Protein AF-A0A0K8JCD9-F1 (afdb_monomer)

Solvent-accessible surface area (backbone atoms only — not comparable to full-atom values): 10391 Å² total; per-residue (Å²): 133,80,89,86,89,90,84,87,83,82,80,75,80,80,68,79,80,78,75,71,79,75,74,82,54,60,60,47,80,26,61,55,100,89,42,72,57,27,34,33,37,64,82,58,48,39,57,41,68,43,92,90,59,89,53,68,29,42,35,35,44,36,36,46,47,57,41,93,87,70,35,30,32,36,43,32,33,34,40,35,36,78,89,79,48,31,39,26,74,42,32,40,37,34,27,39,59,85,68,48,75,74,49,76,48,76,54,77,94,53,90,87,59,58,41,72,57,49,84,99,35,74,63,31,42,51,51,50,48,51,50,52,51,47,64,76,40,39,73,61,40,52,50,50,44,62,66,70,49,75,83,86,67,97,72,92,78,90,85,75,85,70,81,72,75,78,84,119

Mean predicted aligned error: 12.03 Å

Sequence (168 aa):
MSQVGLLAFAFLLCLPFFTAAQTTGRFEDIQSDGATIAQFDTETISYEKDPYSREVWISVWIKTSPDDYDQSYSLNHYLLRKDKREILVLDRIGYTGSGRILYQTANVYEPSLWDPVIPETTNEYYYTAVLRYAKANDKKLLQAYNKDKPQNKLITTARTIGDFLRVY

Foldseek 3Di:
DDDDDDDDDPPPPPDPPPPPPPPPDQWDFQDDPRDGFKIWGPVQWAWDADPVDRFIWTWTWIKGQADPPFRKIKIWIKTAGPVQQWIATQKIWIATNVRDTPDIDGHDDDPVRIDHDDPPDPSCSVRVVSVVVCVVCVVVRVVVVVVPPPPPDDDDDDDDPPPPPPPD

pLDDT: mean 81.24, std 21.76, range [35.25, 98.19]

Secondary structure (DSSP, 8-state):
-------------------------SEEEEEETTEEEEEEETTT-EEEE-SSSS-EEEEEEEEEPPPTTT--EEEEEEEEETTTTEEEEEEEEEE-TTS-EEEEEEPPP-GGG-EEPPTTSHHHHHHHHHHHHHHHHHHHHHHHHHHHS--S--------GGGSTT--

Structure (mmCIF, N/CA/C/O backbone):
data_AF-A0A0K8JCD9-F1
#
_entry.id   AF-A0A0K8JCD9-F1
#
loop_
_atom_site.group_PDB
_atom_site.id
_atom_site.type_symbol
_atom_site.label_atom_id
_atom_site.label_alt_id
_atom_site.label_comp_id
_atom_site.label_asym_id
_atom_site.label_entity_id
_atom_site.label_seq_id
_atom_site.pdbx_PDB_ins_code
_atom_site.Cartn_x
_atom_site.Cartn_y
_atom_site.Cartn_z
_atom_site.occupancy
_atom_site.B_iso_or_equiv
_atom_site.auth_seq_id
_atom_site.auth_comp_id
_atom_site.auth_asym_id
_atom_site.auth_atom_id
_atom_site.pdbx_PDB_model_num
ATOM 1 N N . MET A 1 1 ? 47.155 48.188 37.094 1.00 40.25 1 MET A N 1
ATOM 2 C CA . MET A 1 1 ? 46.118 49.087 36.535 1.00 40.25 1 MET A CA 1
ATOM 3 C C . MET A 1 1 ? 45.370 48.309 35.458 1.00 40.25 1 MET A C 1
ATOM 5 O O . MET A 1 1 ? 46.080 47.775 34.627 1.00 40.25 1 MET A O 1
ATOM 9 N N . SER A 1 2 ? 44.023 48.262 35.499 1.00 40.25 2 SER A N 1
ATOM 10 C CA . SER A 1 2 ? 43.067 47.866 34.420 1.00 40.25 2 SER A CA 1
ATOM 11 C C . SER A 1 2 ? 43.240 46.467 33.752 1.00 40.25 2 SER A C 1
ATOM 13 O O . SER A 1 2 ? 44.337 46.118 33.351 1.00 40.25 2 SER A O 1
ATOM 15 N N . GLN A 1 3 ? 42.265 45.537 33.647 1.00 46.69 3 GLN A N 1
ATOM 16 C CA . GLN A 1 3 ? 40.964 45.567 32.917 1.00 46.69 3 GLN A CA 1
ATOM 17 C C . GLN A 1 3 ? 41.093 46.198 31.506 1.00 46.69 3 GLN A C 1
ATOM 19 O O . GLN A 1 3 ? 41.684 47.260 31.390 1.00 46.69 3 GLN A O 1
ATOM 24 N N . VAL A 1 4 ? 40.637 45.661 30.365 1.00 46.31 4 VAL A N 1
ATOM 25 C CA . VAL A 1 4 ? 39.428 44.903 29.941 1.00 46.31 4 VAL A CA 1
ATOM 26 C C . VAL A 1 4 ? 39.849 43.973 28.764 1.00 46.31 4 VAL A C 1
ATOM 28 O O . VAL A 1 4 ? 40.830 44.289 28.102 1.00 46.31 4 VAL A O 1
ATOM 31 N N . GLY A 1 5 ? 39.210 42.849 28.398 1.00 43.59 5 GLY A N 1
ATOM 32 C CA . GLY A 1 5 ? 38.004 42.177 28.908 1.00 43.59 5 GLY A CA 1
ATOM 33 C C . GLY A 1 5 ? 37.435 41.135 27.914 1.00 43.59 5 GLY A C 1
ATOM 34 O O . GLY A 1 5 ? 38.167 40.275 27.440 1.00 43.59 5 GLY A O 1
ATOM 35 N N . LEU A 1 6 ? 36.126 41.194 27.636 1.00 48.25 6 LEU A N 1
ATOM 36 C CA . LEU A 1 6 ? 35.314 40.221 26.879 1.00 48.25 6 LEU A CA 1
ATOM 37 C C . LEU A 1 6 ? 34.990 40.696 25.444 1.00 48.25 6 LEU A C 1
ATOM 39 O O . LEU A 1 6 ? 34.674 41.870 25.273 1.00 48.25 6 LEU A O 1
ATOM 43 N N . LEU A 1 7 ? 34.895 39.787 24.462 1.00 48.56 7 LEU A N 1
ATOM 44 C CA . LEU A 1 7 ? 33.901 39.903 23.377 1.00 48.56 7 LEU A CA 1
ATOM 45 C C . LEU A 1 7 ? 33.615 38.535 22.734 1.00 48.56 7 LEU A C 1
ATOM 47 O O . LEU A 1 7 ? 34.424 37.988 21.990 1.00 48.56 7 LEU A O 1
ATOM 51 N N . ALA A 1 8 ? 32.445 37.979 23.044 1.00 51.44 8 ALA A N 1
ATOM 52 C CA . ALA A 1 8 ? 31.938 36.772 22.406 1.00 51.44 8 ALA A CA 1
ATOM 53 C C . ALA A 1 8 ? 31.303 37.126 21.054 1.00 51.44 8 ALA A C 1
ATOM 55 O O . ALA A 1 8 ? 30.435 37.994 20.995 1.00 51.44 8 ALA A O 1
ATOM 56 N N . PHE A 1 9 ? 31.684 36.419 19.988 1.00 47.50 9 PHE A N 1
ATOM 57 C CA . PHE A 1 9 ? 31.024 36.514 18.684 1.00 47.50 9 PHE A CA 1
ATOM 58 C C . PHE A 1 9 ? 30.251 35.223 18.398 1.00 47.50 9 PHE A C 1
ATOM 60 O O . PHE A 1 9 ? 30.656 34.371 17.610 1.00 47.50 9 PHE A O 1
ATOM 67 N N . ALA A 1 10 ? 29.120 35.067 19.089 1.00 52.16 10 ALA A N 1
ATOM 68 C CA . ALA A 1 10 ? 28.140 34.038 18.770 1.00 52.16 10 ALA A CA 1
ATOM 69 C C . ALA A 1 10 ? 27.436 34.425 17.461 1.00 52.16 10 ALA A C 1
ATOM 71 O O . ALA A 1 10 ? 26.421 35.122 17.471 1.00 52.16 10 ALA A O 1
ATOM 72 N N . PHE A 1 11 ? 28.005 34.012 16.325 1.00 47.91 11 PHE A N 1
ATOM 73 C CA . PHE A 1 11 ? 27.414 34.248 15.010 1.00 47.91 11 PHE A CA 1
ATOM 74 C C . PHE A 1 11 ? 26.216 33.310 14.820 1.00 47.91 11 PHE A C 1
ATOM 76 O O . PHE A 1 11 ? 26.321 32.222 14.254 1.00 47.91 11 PHE A O 1
ATOM 83 N N . LEU A 1 12 ? 25.079 33.721 15.384 1.00 47.66 12 LEU A N 1
ATOM 84 C CA . LEU A 1 12 ? 23.821 32.994 15.318 1.00 47.66 12 LEU A CA 1
ATOM 85 C C . LEU A 1 12 ? 23.334 33.011 13.862 1.00 47.66 12 LEU A C 1
ATOM 87 O O . LEU A 1 12 ? 22.746 33.988 13.399 1.00 47.66 12 LEU A O 1
ATOM 91 N N . LEU A 1 13 ? 23.616 31.933 13.128 1.00 50.53 13 LEU A N 1
ATOM 92 C CA . LEU A 1 13 ? 23.108 31.722 11.776 1.00 50.53 13 LEU A CA 1
ATOM 93 C C . LEU A 1 13 ? 21.590 31.515 11.835 1.00 50.53 13 LEU A C 1
ATOM 95 O O . LEU A 1 13 ? 21.097 30.388 11.854 1.00 50.53 13 LEU A O 1
ATOM 99 N N . CYS A 1 14 ? 20.851 32.625 11.835 1.00 46.59 14 CYS A N 1
ATOM 100 C CA . CYS A 1 14 ? 19.432 32.676 11.506 1.00 46.59 14 CYS A CA 1
ATOM 101 C C . CYS A 1 14 ? 19.243 32.297 10.032 1.00 46.59 14 CYS A C 1
ATOM 103 O O . CYS A 1 14 ? 18.965 33.148 9.187 1.00 46.59 14 CYS A O 1
ATOM 105 N N . LEU A 1 15 ? 19.413 31.012 9.719 1.00 52.12 15 LEU A N 1
ATOM 106 C CA . LEU A 1 15 ? 18.944 30.454 8.462 1.00 52.12 15 LEU A CA 1
ATOM 107 C C . LEU A 1 15 ? 17.420 30.626 8.433 1.00 52.12 15 LEU A C 1
ATOM 109 O O . LEU A 1 15 ? 16.745 30.129 9.340 1.00 52.12 15 LEU A O 1
ATOM 113 N N . PRO A 1 16 ? 16.854 31.328 7.436 1.00 47.75 16 PRO A N 1
ATOM 114 C CA . PRO A 1 16 ? 15.416 31.328 7.261 1.00 47.75 16 PRO A CA 1
ATOM 115 C C . PRO A 1 16 ? 14.997 29.890 6.967 1.00 47.75 16 PRO A C 1
ATOM 117 O O . PRO A 1 16 ? 15.405 29.304 5.962 1.00 47.75 16 PRO A O 1
ATOM 120 N N . PHE A 1 17 ? 14.179 29.318 7.851 1.00 49.31 17 PHE A N 1
ATOM 121 C CA . PHE A 1 17 ? 13.458 28.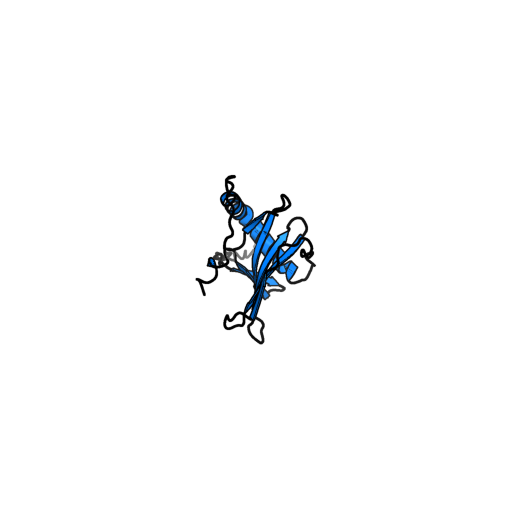093 7.547 1.00 49.31 17 PHE A CA 1
ATOM 122 C C . PHE A 1 17 ? 12.511 28.400 6.390 1.00 49.31 17 PHE A C 1
ATOM 124 O O . PHE A 1 17 ? 11.387 28.859 6.591 1.00 49.31 17 PHE A O 1
ATOM 131 N N . PHE A 1 18 ? 12.973 28.142 5.167 1.00 45.66 18 PHE A N 1
ATOM 132 C CA . PHE A 1 18 ? 12.107 27.978 4.014 1.00 45.66 18 PHE A CA 1
ATOM 133 C C . PHE A 1 18 ? 11.276 26.717 4.250 1.00 45.66 18 PHE A C 1
ATOM 135 O O . PHE A 1 18 ? 11.585 25.638 3.748 1.00 45.66 18 PHE A O 1
ATOM 142 N N . THR A 1 19 ? 10.202 26.852 5.029 1.00 46.03 19 THR A N 1
ATOM 143 C CA . THR A 1 19 ? 9.068 25.938 4.957 1.00 46.03 19 THR A CA 1
ATOM 144 C C . THR A 1 19 ? 8.475 26.100 3.567 1.00 46.03 19 THR A C 1
ATOM 146 O O . THR A 1 19 ? 7.583 26.923 3.353 1.00 46.03 19 THR A O 1
ATOM 149 N N . ALA A 1 20 ? 9.019 25.348 2.608 1.00 43.25 20 ALA A N 1
ATOM 150 C CA . ALA A 1 20 ? 8.370 25.130 1.333 1.00 43.25 20 ALA A CA 1
ATOM 151 C C . ALA A 1 20 ? 6.963 24.629 1.657 1.00 43.25 20 ALA A C 1
ATOM 153 O O . ALA A 1 20 ? 6.801 23.576 2.276 1.00 43.25 20 ALA A O 1
ATOM 154 N N . ALA A 1 21 ? 5.955 25.432 1.321 1.00 41.59 21 ALA A N 1
ATOM 155 C CA . ALA A 1 21 ? 4.572 25.029 1.474 1.00 41.59 21 ALA A CA 1
ATOM 156 C C . ALA A 1 21 ? 4.359 23.858 0.517 1.00 41.59 21 ALA A C 1
ATOM 158 O O . ALA A 1 21 ? 4.213 24.059 -0.688 1.00 41.59 21 ALA A O 1
ATOM 159 N N . GLN A 1 22 ? 4.429 22.641 1.058 1.00 42.75 22 GLN A N 1
ATOM 160 C CA . GLN A 1 22 ? 4.226 21.411 0.315 1.00 42.75 22 GLN A CA 1
ATOM 161 C C . GLN A 1 22 ? 2.791 21.446 -0.201 1.00 42.75 22 GLN A C 1
ATOM 163 O O . GLN A 1 22 ? 1.840 21.175 0.532 1.00 42.75 22 GLN A O 1
ATOM 168 N N . THR A 1 23 ? 2.631 21.858 -1.459 1.00 41.69 23 THR A N 1
ATOM 169 C CA . THR A 1 23 ? 1.380 21.713 -2.190 1.00 41.69 23 THR A CA 1
ATOM 170 C C . THR A 1 23 ? 1.063 20.231 -2.160 1.00 41.69 23 THR A C 1
ATOM 172 O O . THR A 1 23 ? 1.779 19.452 -2.787 1.00 41.69 23 THR A O 1
ATOM 175 N N . THR A 1 24 ? 0.057 19.841 -1.376 1.00 57.59 24 THR A N 1
ATOM 176 C CA . THR A 1 24 ? -0.348 18.444 -1.215 1.00 57.59 24 THR A CA 1
ATOM 177 C C . THR A 1 24 ? -0.868 17.956 -2.557 1.00 57.59 24 THR A C 1
ATOM 179 O O . THR A 1 24 ? -2.033 18.176 -2.900 1.00 57.59 24 THR A O 1
ATOM 182 N N . GLY A 1 25 ? 0.034 17.386 -3.353 1.00 76.06 25 GLY A N 1
ATOM 183 C CA . GLY A 1 25 ? -0.301 16.768 -4.618 1.00 76.06 25 GLY A CA 1
ATOM 184 C C . GLY A 1 25 ? -1.263 15.617 -4.372 1.00 76.06 25 GLY A C 1
ATOM 185 O O . GLY A 1 25 ? -1.252 14.993 -3.313 1.00 76.06 25 GLY A O 1
ATOM 186 N N . ARG A 1 26 ? -2.092 15.317 -5.373 1.00 88.56 26 ARG A N 1
ATOM 187 C CA . ARG A 1 26 ? -2.961 14.138 -5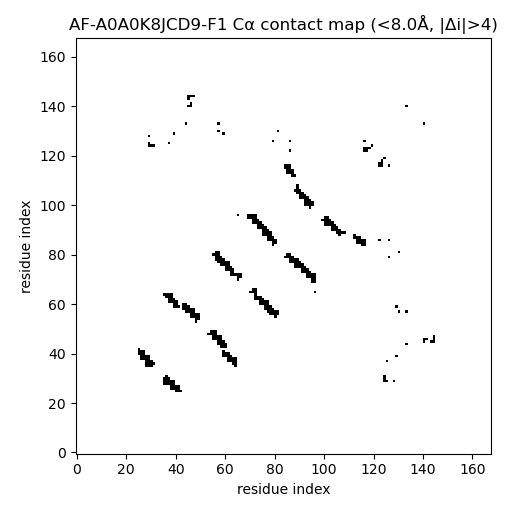.340 1.00 88.56 26 ARG A CA 1
ATOM 188 C C . ARG A 1 26 ? -2.169 12.856 -5.053 1.00 88.56 26 ARG A C 1
ATOM 190 O O . ARG A 1 26 ? -2.673 11.978 -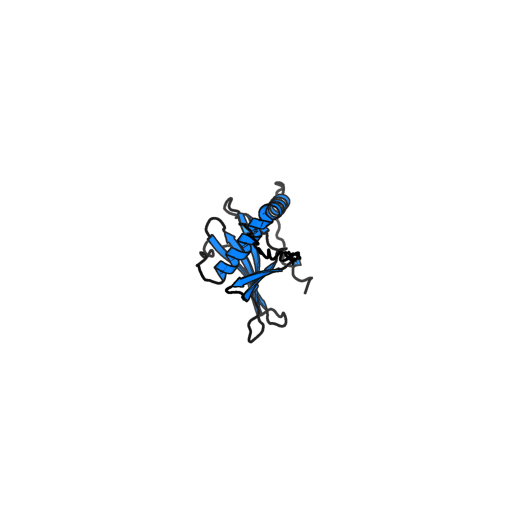4.361 1.00 88.56 26 ARG A O 1
ATOM 197 N N . PHE A 1 27 ? -0.938 12.777 -5.548 1.00 93.75 27 PHE A N 1
ATOM 198 C CA . PHE A 1 27 ? -0.035 11.653 -5.345 1.00 93.75 27 PHE A CA 1
ATOM 199 C C . PHE A 1 27 ? 1.027 11.997 -4.299 1.00 93.75 27 PHE A C 1
ATOM 201 O O . PHE A 1 27 ? 1.656 13.052 -4.384 1.00 93.75 27 PHE A O 1
ATOM 208 N N . GLU A 1 28 ? 1.222 11.098 -3.338 1.00 95.94 28 GLU A N 1
ATOM 209 C CA . GLU A 1 28 ? 2.279 11.167 -2.324 1.00 95.94 28 GLU A CA 1
ATOM 210 C C . GLU A 1 28 ? 3.332 10.090 -2.604 1.00 95.94 28 GLU A C 1
ATOM 212 O O . GLU A 1 28 ? 2.998 8.928 -2.860 1.00 95.94 28 GLU A O 1
ATOM 217 N N . ASP A 1 29 ? 4.605 10.476 -2.538 1.00 96.62 29 ASP A N 1
ATOM 218 C CA . ASP A 1 29 ? 5.740 9.594 -2.803 1.00 96.62 29 ASP A CA 1
ATOM 219 C C . ASP A 1 29 ? 5.965 8.588 -1.664 1.00 96.62 29 ASP A C 1
ATOM 221 O O . ASP A 1 29 ? 5.945 8.918 -0.472 1.00 96.62 29 ASP A O 1
ATOM 225 N N . ILE A 1 30 ? 6.271 7.349 -2.043 1.00 97.50 30 ILE A N 1
ATOM 226 C CA . ILE A 1 30 ? 6.770 6.309 -1.147 1.00 97.50 30 ILE A CA 1
ATOM 227 C C . ILE A 1 30 ? 8.255 6.126 -1.435 1.00 97.50 30 ILE A C 1
ATOM 229 O O . ILE A 1 30 ? 8.643 5.791 -2.554 1.00 97.50 30 ILE A O 1
ATOM 233 N N . GLN A 1 31 ? 9.080 6.345 -0.413 1.00 96.44 31 GLN A N 1
ATOM 234 C CA . GLN A 1 31 ? 10.534 6.350 -0.534 1.00 96.44 31 GLN A CA 1
ATOM 235 C C . GLN A 1 31 ? 11.173 5.152 0.176 1.00 96.44 31 GLN A C 1
ATOM 237 O O . GLN A 1 31 ? 10.764 4.805 1.285 1.00 96.44 31 GLN A O 1
ATOM 242 N N . SER A 1 32 ? 12.213 4.592 -0.444 1.00 95.88 32 SER A N 1
ATOM 243 C CA . SER A 1 32 ? 13.206 3.702 0.171 1.00 95.88 32 SER A CA 1
ATOM 244 C C . SER A 1 32 ? 14.586 4.284 -0.102 1.00 95.88 32 SER A C 1
ATOM 246 O O . SER A 1 32 ? 14.867 4.670 -1.233 1.00 95.88 32 SER A O 1
ATOM 248 N N . ASP A 1 33 ? 15.424 4.406 0.926 1.00 93.38 33 ASP A N 1
ATOM 249 C CA . ASP A 1 33 ? 16.842 4.798 0.800 1.00 93.38 33 ASP A CA 1
ATOM 250 C C . ASP A 1 33 ? 17.095 6.102 0.011 1.00 93.38 33 ASP A C 1
ATOM 252 O O . ASP A 1 33 ? 18.130 6.294 -0.622 1.00 93.38 33 ASP A O 1
ATOM 256 N N . GLY A 1 34 ? 16.128 7.027 0.064 1.00 91.31 34 GLY A N 1
ATOM 257 C CA . GLY A 1 34 ? 16.158 8.314 -0.639 1.00 91.31 34 GLY A CA 1
ATOM 258 C C . GLY A 1 34 ? 15.634 8.293 -2.081 1.00 91.31 34 GLY A C 1
ATOM 259 O O . GLY A 1 34 ? 15.540 9.357 -2.690 1.00 91.31 34 GLY A O 1
ATOM 260 N N . ALA A 1 35 ? 15.250 7.133 -2.619 1.00 94.00 35 ALA A N 1
ATOM 261 C CA . ALA A 1 35 ? 14.635 6.979 -3.937 1.00 94.00 35 ALA A CA 1
ATOM 262 C C . ALA A 1 35 ? 13.115 6.752 -3.838 1.00 94.00 35 ALA A C 1
ATOM 264 O O . ALA A 1 35 ? 12.640 6.044 -2.949 1.00 94.00 35 ALA A O 1
ATOM 265 N N . THR A 1 36 ? 12.342 7.313 -4.772 1.00 95.94 36 THR A N 1
ATOM 266 C CA . THR A 1 36 ? 10.893 7.064 -4.877 1.00 95.94 36 THR A CA 1
ATOM 267 C C . THR A 1 36 ? 10.638 5.726 -5.578 1.00 95.94 36 THR A C 1
ATOM 269 O O . THR A 1 36 ? 10.960 5.553 -6.754 1.00 95.94 36 THR A O 1
ATOM 272 N N . ILE A 1 37 ? 10.044 4.777 -4.853 1.00 96.56 37 ILE A N 1
ATOM 273 C CA . ILE A 1 37 ? 9.775 3.398 -5.311 1.00 96.56 37 ILE A CA 1
ATOM 274 C C . ILE A 1 37 ? 8.313 3.164 -5.726 1.00 96.56 37 ILE A C 1
ATOM 276 O O . ILE A 1 37 ? 7.985 2.156 -6.358 1.00 96.56 37 ILE A O 1
ATOM 280 N N . ALA A 1 38 ? 7.419 4.069 -5.328 1.00 97.56 38 ALA A N 1
ATOM 281 C CA . ALA A 1 38 ? 6.001 4.069 -5.663 1.00 97.56 38 ALA A CA 1
ATOM 282 C C . ALA A 1 38 ? 5.365 5.419 -5.298 1.00 97.56 38 ALA A C 1
ATOM 284 O O . ALA A 1 38 ? 5.973 6.240 -4.613 1.00 97.56 38 ALA A O 1
ATOM 285 N N . GLN A 1 39 ? 4.114 5.620 -5.701 1.00 97.81 39 GLN A N 1
ATOM 286 C CA . GLN A 1 39 ? 3.265 6.735 -5.282 1.00 97.81 39 GLN A CA 1
ATOM 287 C C . GLN A 1 39 ? 1.882 6.207 -4.897 1.00 97.81 39 GLN A C 1
ATOM 289 O O . GLN A 1 39 ? 1.397 5.263 -5.521 1.00 97.81 39 GLN A O 1
ATOM 294 N N . PHE A 1 40 ? 1.214 6.812 -3.915 1.00 97.19 40 PHE A N 1
ATOM 295 C CA . PHE A 1 40 ? -0.181 6.483 -3.588 1.00 97.19 40 PHE A CA 1
ATOM 296 C C . PHE A 1 40 ? -1.118 7.671 -3.803 1.00 97.19 40 PHE A C 1
ATOM 298 O O . PHE A 1 40 ? -0.732 8.826 -3.625 1.00 97.19 40 PHE A O 1
ATOM 305 N N . ASP A 1 41 ? -2.354 7.381 -4.208 1.00 92.56 41 ASP A N 1
ATOM 306 C CA . ASP A 1 41 ? -3.355 8.399 -4.532 1.00 92.56 41 ASP A CA 1
ATOM 307 C C . ASP A 1 41 ? -4.171 8.795 -3.288 1.00 92.56 41 ASP A C 1
ATOM 309 O O . ASP A 1 41 ? -5.012 8.038 -2.788 1.00 92.56 41 ASP A O 1
ATOM 313 N N . THR A 1 42 ? -3.929 10.012 -2.803 1.00 94.12 42 THR A N 1
ATOM 314 C CA . THR A 1 42 ? -4.553 10.609 -1.612 1.00 94.12 42 THR A CA 1
ATOM 315 C C . THR A 1 42 ? -6.029 10.975 -1.775 1.00 94.12 42 THR A C 1
ATOM 317 O O . THR A 1 42 ? -6.692 11.271 -0.777 1.00 94.12 42 THR A O 1
ATOM 320 N N . GLU A 1 43 ? -6.567 10.949 -2.997 1.00 92.06 43 GLU A N 1
ATOM 321 C CA . GLU A 1 43 ? -8.010 11.059 -3.241 1.00 92.06 43 GLU A CA 1
ATOM 322 C C . GLU A 1 43 ? -8.705 9.694 -3.133 1.00 92.06 43 GLU A C 1
ATOM 324 O O . GLU A 1 43 ? -9.898 9.644 -2.838 1.00 92.06 43 GLU A O 1
ATOM 329 N N . THR A 1 44 ? -7.966 8.591 -3.314 1.00 89.50 44 THR A N 1
ATOM 330 C CA . THR A 1 44 ? -8.497 7.218 -3.184 1.00 89.50 44 THR A CA 1
ATOM 331 C C . THR A 1 44 ? -8.354 6.628 -1.785 1.00 89.50 44 THR A C 1
ATOM 333 O O . THR A 1 44 ? -9.101 5.712 -1.440 1.00 89.50 44 THR A O 1
ATOM 336 N N . ILE A 1 45 ? -7.411 7.128 -0.973 1.00 95.69 45 ILE A N 1
ATOM 337 C CA . ILE A 1 45 ? -7.202 6.595 0.376 1.00 95.69 45 ILE A CA 1
ATOM 338 C C . ILE A 1 45 ? -8.447 6.810 1.243 1.00 95.69 45 ILE A C 1
ATOM 340 O O . ILE A 1 45 ? -8.940 7.928 1.411 1.00 95.69 45 ILE A O 1
ATOM 344 N N . SER A 1 46 ? -8.957 5.724 1.813 1.00 96.06 46 SER A N 1
ATOM 345 C CA . SER A 1 46 ? -10.208 5.723 2.566 1.00 96.06 46 SER A CA 1
ATOM 346 C C . SER A 1 46 ? -10.182 4.712 3.711 1.00 96.06 46 SER A C 1
ATOM 348 O O . SER A 1 46 ? -9.290 3.868 3.807 1.00 96.06 46 SER A O 1
ATOM 350 N N . TYR A 1 47 ? -11.162 4.818 4.610 1.00 95.88 47 TYR A N 1
ATOM 351 C CA . TYR A 1 47 ? -11.431 3.775 5.593 1.00 95.88 47 TYR A CA 1
ATOM 352 C C . TYR A 1 47 ? -12.554 2.873 5.093 1.00 95.88 47 TYR A C 1
ATOM 354 O O . TYR A 1 47 ? -13.663 3.342 4.835 1.00 95.88 47 TYR A O 1
ATOM 362 N N . GLU A 1 48 ? -12.273 1.577 5.028 1.00 92.12 48 GLU A N 1
ATOM 363 C CA . GLU A 1 48 ? -13.234 0.538 4.675 1.00 92.12 48 GLU A CA 1
ATOM 364 C C . GLU A 1 48 ? -13.554 -0.323 5.904 1.00 92.12 48 GLU A C 1
ATOM 366 O O . GLU A 1 48 ? -12.730 -0.488 6.806 1.00 92.12 48 GLU A O 1
ATOM 371 N N . LYS A 1 49 ? -14.778 -0.848 5.982 1.00 89.19 49 LYS A N 1
ATOM 372 C CA . LYS A 1 49 ? -15.205 -1.706 7.091 1.00 89.19 49 LYS A CA 1
ATOM 373 C C . LYS A 1 49 ? -15.026 -3.170 6.712 1.00 89.19 49 LYS A C 1
ATOM 375 O O . LYS A 1 49 ? -15.532 -3.584 5.675 1.00 89.19 49 LYS A O 1
ATOM 380 N N . ASP A 1 50 ? -14.472 -3.970 7.618 1.00 84.88 50 ASP A N 1
ATOM 381 C CA . ASP A 1 50 ? -14.553 -5.427 7.511 1.00 84.88 50 ASP A CA 1
ATOM 382 C C . ASP A 1 50 ? -16.032 -5.877 7.399 1.00 84.88 50 ASP A C 1
ATOM 384 O O . ASP A 1 50 ? -16.839 -5.545 8.286 1.00 84.88 50 ASP A O 1
ATOM 388 N N . PRO A 1 51 ? -16.435 -6.619 6.347 1.00 79.94 51 PRO A N 1
ATOM 389 C CA . PRO A 1 51 ? -17.793 -7.146 6.234 1.00 79.94 51 PRO A CA 1
ATOM 390 C C . PRO A 1 51 ? -18.152 -8.131 7.362 1.00 79.94 51 PRO A C 1
ATOM 392 O O . PRO A 1 51 ? -19.319 -8.197 7.752 1.00 79.94 51 PRO A O 1
ATOM 395 N N . TYR A 1 52 ? -17.173 -8.835 7.938 1.00 82.38 52 TYR A N 1
ATOM 396 C CA . TYR A 1 52 ? -17.367 -9.893 8.936 1.00 82.38 52 TYR A CA 1
ATOM 397 C C . TYR A 1 52 ? -17.088 -9.462 10.383 1.00 82.38 52 TYR A C 1
ATOM 399 O O . TYR A 1 52 ? -17.508 -10.151 11.312 1.00 82.38 52 TYR A O 1
ATOM 407 N N . SER A 1 53 ? -16.425 -8.323 10.610 1.00 82.94 53 SER A N 1
ATOM 408 C CA . SER A 1 53 ? -16.094 -7.849 11.963 1.00 82.94 53 SER A CA 1
ATOM 409 C C . SER A 1 53 ? -16.446 -6.368 12.202 1.00 82.94 53 SER A C 1
ATOM 411 O O . SER A 1 53 ? -17.302 -5.782 11.529 1.00 82.94 53 SER A O 1
ATOM 413 N N . ARG A 1 54 ? -15.859 -5.766 13.243 1.00 85.38 54 ARG A N 1
ATOM 414 C CA . ARG A 1 54 ? -15.914 -4.318 13.523 1.00 85.38 54 ARG A CA 1
ATOM 415 C C . ARG A 1 54 ? -14.590 -3.612 13.206 1.00 85.38 54 ARG A C 1
ATOM 417 O O . ARG A 1 54 ? -14.481 -2.419 13.477 1.00 85.38 54 ARG A O 1
ATOM 424 N N . GLU A 1 55 ? -13.608 -4.338 12.673 1.00 88.69 55 GLU A N 1
ATOM 425 C CA . GLU A 1 55 ? -12.331 -3.782 12.233 1.00 88.69 55 GLU A CA 1
ATOM 426 C C . GLU A 1 55 ? -12.552 -2.785 11.084 1.00 88.69 55 GLU A C 1
ATOM 428 O O . GLU A 1 55 ? -13.486 -2.909 10.284 1.00 88.69 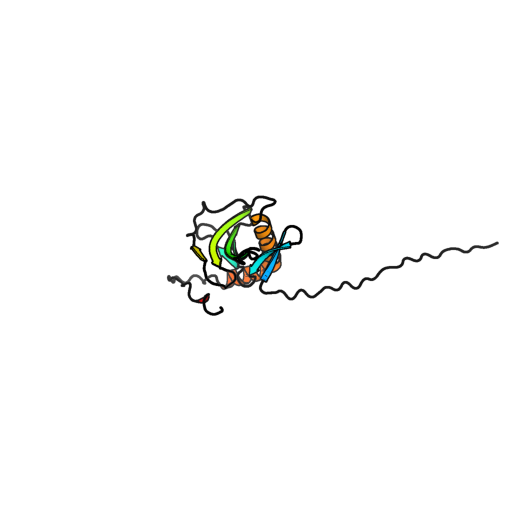55 GLU A O 1
ATOM 433 N N . VAL A 1 56 ? -11.697 -1.766 11.042 1.00 91.81 56 VAL A N 1
ATOM 434 C CA . VAL A 1 56 ? -11.653 -0.763 9.981 1.00 91.81 56 VAL A CA 1
ATOM 435 C C . VAL A 1 56 ? -10.271 -0.843 9.352 1.00 91.81 56 VAL A C 1
ATOM 437 O O . VAL A 1 56 ? -9.260 -0.773 10.054 1.00 91.81 56 VAL A O 1
ATOM 440 N N . TRP A 1 57 ? -10.237 -1.020 8.040 1.00 95.31 57 TRP A N 1
ATOM 441 C CA . TRP A 1 57 ? -9.024 -1.132 7.243 1.00 95.31 57 TRP A CA 1
ATOM 442 C C . TRP A 1 57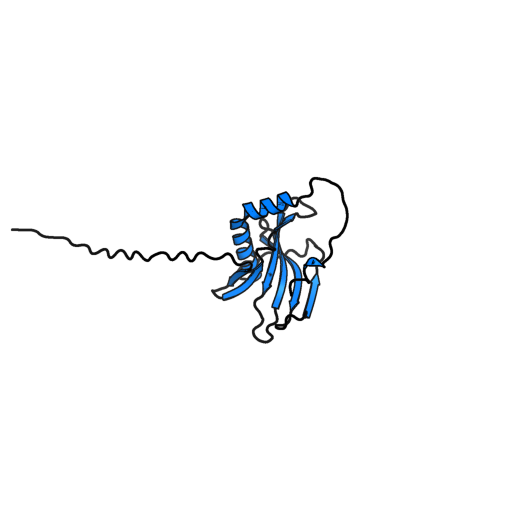 ? -8.768 0.181 6.506 1.00 95.31 57 TRP A C 1
ATOM 444 O O . TRP A 1 57 ? -9.685 0.979 6.302 1.00 95.31 57 TRP A O 1
ATOM 454 N N . ILE A 1 58 ? -7.524 0.410 6.094 1.00 97.31 58 ILE A N 1
ATOM 455 C CA . ILE A 1 58 ? -7.200 1.479 5.142 1.00 97.31 58 ILE A CA 1
ATOM 456 C C . ILE A 1 58 ? -7.226 0.865 3.742 1.00 97.31 58 ILE A C 1
ATOM 458 O O . ILE A 1 58 ? -6.447 -0.050 3.485 1.00 97.31 58 ILE A O 1
ATOM 462 N N . SER A 1 59 ? -8.097 1.368 2.869 1.00 97.00 59 SER A N 1
ATOM 463 C CA . SER A 1 59 ? -8.086 1.094 1.426 1.00 97.00 59 SER A CA 1
ATOM 464 C C . SER A 1 59 ? -7.265 2.179 0.726 1.00 97.00 59 SER A C 1
ATOM 466 O O . SER A 1 59 ? -7.377 3.357 1.079 1.00 97.00 59 SER A O 1
ATOM 468 N N . VAL A 1 60 ? -6.405 1.800 -0.224 1.00 97.44 60 VAL A N 1
ATOM 469 C CA . VAL A 1 60 ? -5.553 2.737 -0.978 1.00 97.44 60 VAL A CA 1
ATOM 470 C C . VAL A 1 60 ? -5.115 2.162 -2.327 1.00 97.44 60 VAL A C 1
ATOM 472 O O . VAL A 1 60 ? -4.802 0.976 -2.428 1.00 97.44 60 VAL A O 1
ATOM 475 N N . TRP A 1 61 ? -5.013 3.006 -3.357 1.00 97.75 61 TRP A N 1
ATOM 476 C CA . TRP A 1 61 ? -4.337 2.651 -4.608 1.00 97.75 61 TRP A CA 1
ATOM 477 C C . TRP A 1 61 ? -2.881 3.124 -4.616 1.00 97.75 61 TRP A C 1
ATOM 479 O O . TRP A 1 61 ? -2.592 4.293 -4.352 1.00 97.75 61 TRP A O 1
ATOM 489 N N . ILE A 1 62 ? -1.971 2.208 -4.955 1.00 97.88 62 ILE A N 1
ATOM 490 C CA . ILE A 1 62 ? -0.526 2.435 -5.057 1.00 97.88 62 ILE A CA 1
ATOM 491 C C . ILE A 1 62 ? -0.063 2.145 -6.487 1.00 97.88 62 ILE A C 1
ATOM 493 O O . ILE A 1 62 ? -0.240 1.038 -7.003 1.00 97.88 62 ILE A O 1
ATOM 497 N N . LYS A 1 63 ? 0.564 3.139 -7.114 1.00 97.44 63 LYS A N 1
ATOM 498 C CA . LYS A 1 63 ? 1.266 3.036 -8.392 1.00 97.44 63 LYS A CA 1
ATOM 499 C C . LYS A 1 63 ? 2.738 2.713 -8.137 1.00 97.44 63 LYS A C 1
ATOM 501 O O . LYS A 1 63 ? 3.405 3.469 -7.435 1.00 97.44 63 LYS A O 1
ATOM 506 N N . THR A 1 64 ? 3.264 1.638 -8.717 1.00 97.12 64 THR A N 1
ATOM 507 C CA . THR A 1 64 ? 4.712 1.362 -8.673 1.00 97.12 64 THR A CA 1
ATOM 508 C C . THR A 1 64 ? 5.484 2.365 -9.529 1.00 97.12 64 THR A C 1
ATOM 510 O O . THR A 1 64 ? 4.950 2.870 -10.522 1.00 97.12 64 THR A O 1
ATOM 513 N N . SER A 1 65 ? 6.753 2.620 -9.198 1.00 95.00 65 SER A N 1
ATOM 514 C CA . SER A 1 65 ? 7.665 3.247 -10.163 1.00 95.00 65 SER A CA 1
ATOM 515 C C . SER A 1 65 ? 7.710 2.420 -11.466 1.00 95.00 65 SER A C 1
ATOM 517 O O . SER A 1 65 ? 7.508 1.199 -11.404 1.00 95.00 65 SER A O 1
ATOM 519 N N . PRO A 1 66 ? 7.902 3.053 -12.640 1.00 95.25 66 PRO A N 1
ATOM 520 C CA . PRO A 1 66 ? 8.095 2.331 -13.894 1.00 95.25 66 PRO A CA 1
ATOM 521 C C . PRO A 1 66 ? 9.351 1.458 -13.864 1.00 95.25 66 PRO A C 1
ATOM 523 O O . PRO A 1 66 ? 10.346 1.836 -13.251 1.00 95.25 66 PRO A O 1
ATOM 526 N N . ASP A 1 67 ? 9.308 0.322 -14.552 1.00 93.50 67 ASP A N 1
ATOM 527 C CA . ASP A 1 67 ? 10.476 -0.513 -14.829 1.00 93.50 67 ASP A CA 1
ATOM 528 C C . ASP A 1 67 ? 11.456 0.216 -15.766 1.00 93.50 67 ASP A C 1
ATOM 530 O O . ASP A 1 67 ? 11.054 0.788 -16.783 1.00 93.50 67 ASP A O 1
ATOM 534 N N . ASP A 1 68 ? 12.750 0.197 -15.445 1.00 92.88 68 ASP A N 1
ATOM 535 C CA . ASP A 1 68 ? 13.765 0.943 -16.200 1.00 92.88 68 ASP A CA 1
ATOM 536 C C . ASP A 1 68 ? 13.916 0.467 -17.658 1.00 92.88 68 ASP A C 1
ATOM 538 O O . ASP A 1 68 ? 14.307 1.257 -18.521 1.00 92.88 68 ASP A O 1
ATOM 542 N N . TYR A 1 69 ? 13.597 -0.796 -17.960 1.00 92.56 69 TYR A N 1
ATOM 543 C CA . TYR A 1 69 ? 13.788 -1.400 -19.278 1.00 92.56 69 TYR A CA 1
ATOM 544 C C . TYR A 1 69 ? 12.589 -1.197 -20.213 1.00 92.56 69 TYR A C 1
ATOM 546 O O . TYR A 1 69 ? 12.776 -0.755 -21.349 1.00 92.56 69 TYR A O 1
ATOM 554 N N . ASP A 1 70 ? 11.366 -1.507 -19.768 1.00 94.06 70 ASP A N 1
ATOM 555 C CA . ASP A 1 70 ? 10.158 -1.444 -20.616 1.00 94.06 70 ASP A CA 1
ATOM 556 C C . ASP A 1 70 ? 9.139 -0.359 -20.215 1.00 94.06 70 ASP A C 1
ATOM 558 O O . ASP A 1 70 ? 8.108 -0.183 -20.880 1.00 94.06 70 ASP A O 1
ATOM 562 N N . GLN A 1 71 ? 9.441 0.405 -19.158 1.00 96.75 71 GLN A N 1
ATOM 563 C CA . GLN A 1 71 ? 8.598 1.463 -18.591 1.00 96.75 71 GLN A CA 1
ATOM 564 C C . GLN A 1 71 ? 7.218 0.962 -18.128 1.00 96.75 71 GLN A C 1
ATOM 566 O O . GLN A 1 71 ? 6.297 1.762 -17.929 1.00 96.75 71 GLN A O 1
ATOM 571 N N . SER A 1 72 ? 7.040 -0.353 -17.960 1.00 97.06 72 SER A N 1
ATOM 572 C CA . SER A 1 72 ? 5.821 -0.923 -17.395 1.00 97.06 72 SER A CA 1
ATOM 573 C C . SER A 1 72 ? 5.674 -0.555 -15.922 1.00 97.06 72 SER A C 1
ATOM 575 O O . SER A 1 72 ? 6.640 -0.315 -15.207 1.00 97.06 72 SER A O 1
ATOM 577 N N . TYR A 1 73 ? 4.436 -0.466 -15.455 1.00 97.38 73 TYR A N 1
ATOM 578 C CA . TYR A 1 73 ? 4.118 -0.183 -14.059 1.00 97.38 73 TYR A CA 1
ATOM 579 C C . TYR A 1 73 ? 2.824 -0.890 -13.670 1.00 97.38 73 TYR A C 1
ATOM 581 O O . TYR A 1 73 ? 2.076 -1.377 -14.521 1.00 97.38 73 TYR A O 1
ATOM 589 N N . SER A 1 74 ? 2.527 -0.940 -12.374 1.00 97.31 74 SER A N 1
ATOM 590 C CA . SER A 1 74 ? 1.268 -1.494 -11.879 1.00 97.31 74 SER A CA 1
ATOM 591 C C . SER A 1 74 ? 0.531 -0.520 -10.971 1.00 97.31 74 SER A C 1
ATOM 593 O O . SER A 1 74 ? 1.146 0.217 -10.199 1.00 97.31 74 SER A O 1
ATOM 595 N N . LEU A 1 75 ? -0.797 -0.530 -11.070 1.00 97.31 75 LEU A N 1
ATOM 596 C CA . LEU A 1 75 ? -1.703 0.019 -10.068 1.00 97.31 75 LEU A CA 1
ATOM 597 C C . LEU A 1 75 ? -2.184 -1.140 -9.197 1.00 97.31 75 LEU A C 1
ATOM 599 O O . LEU A 1 75 ? -2.752 -2.105 -9.709 1.00 97.31 75 LEU A O 1
ATOM 603 N N . ASN A 1 76 ? -1.942 -1.054 -7.894 1.00 97.06 76 ASN A N 1
ATOM 604 C CA . ASN A 1 76 ? -2.308 -2.067 -6.912 1.00 97.06 76 ASN A CA 1
ATOM 605 C C . ASN A 1 76 ? -3.282 -1.451 -5.908 1.00 97.06 76 ASN A C 1
ATOM 607 O O . ASN A 1 76 ? -2.970 -0.423 -5.305 1.00 97.06 76 ASN A O 1
ATOM 611 N N . HIS A 1 77 ? -4.432 -2.083 -5.707 1.00 97.06 77 HIS A N 1
ATOM 612 C CA . HIS A 1 77 ? -5.354 -1.743 -4.632 1.00 97.06 77 HIS A CA 1
ATOM 613 C C . HIS A 1 77 ? -4.979 -2.557 -3.399 1.00 97.06 77 HIS A C 1
ATOM 615 O O . HIS A 1 77 ? -4.998 -3.790 -3.429 1.00 97.06 77 HIS A O 1
ATOM 621 N N . TYR A 1 78 ? -4.628 -1.866 -2.323 1.00 96.31 78 TYR A N 1
ATOM 622 C CA . TYR A 1 78 ? -4.221 -2.471 -1.067 1.00 96.31 78 TYR A CA 1
ATOM 623 C C . TYR A 1 78 ? -5.245 -2.216 0.036 1.00 96.31 78 TYR A C 1
ATOM 625 O O . TYR A 1 78 ? -5.749 -1.100 0.180 1.00 96.31 78 TYR A O 1
ATOM 633 N N . LEU A 1 79 ? -5.467 -3.237 0.865 1.00 96.25 79 LEU A N 1
ATOM 634 C CA . LEU A 1 79 ? -6.112 -3.123 2.171 1.00 96.25 79 LEU A CA 1
ATOM 635 C C . LEU A 1 79 ? -5.047 -3.298 3.264 1.00 96.25 79 LEU A C 1
ATOM 637 O O . LEU A 1 79 ? -4.220 -4.206 3.186 1.00 96.25 79 LEU A O 1
ATOM 641 N N . LEU A 1 80 ? -5.037 -2.428 4.277 1.00 97.38 80 LEU A N 1
ATOM 642 C CA . LEU A 1 80 ? -4.068 -2.461 5.383 1.00 97.38 80 LEU A CA 1
ATOM 643 C C . LEU A 1 80 ? -4.788 -2.593 6.731 1.00 97.38 80 LEU A C 1
ATOM 645 O O . LEU A 1 80 ? -5.705 -1.822 7.039 1.00 97.38 80 LEU A O 1
ATOM 649 N N . ARG A 1 81 ? -4.303 -3.502 7.584 1.00 95.81 81 ARG A N 1
ATOM 650 C CA . ARG A 1 81 ? -4.749 -3.670 8.977 1.00 95.81 81 ARG A CA 1
ATOM 651 C C . ARG A 1 81 ? -3.730 -3.090 9.938 1.00 95.81 81 ARG A C 1
ATOM 653 O O . ARG A 1 81 ? -2.711 -3.712 10.237 1.00 95.81 81 ARG A O 1
ATOM 660 N N . LYS A 1 82 ? -4.061 -1.918 10.480 1.00 93.75 82 LYS A N 1
ATOM 661 C CA . LYS A 1 82 ? -3.222 -1.186 11.434 1.00 93.75 82 LYS A CA 1
ATOM 662 C C . LYS A 1 82 ? -2.834 -2.018 12.662 1.00 93.75 82 LYS A C 1
ATOM 664 O O . LYS A 1 82 ? -1.668 -2.029 13.045 1.00 93.75 82 LYS A O 1
ATOM 669 N N . ASP A 1 83 ? -3.813 -2.682 13.274 1.00 92.44 83 ASP A N 1
ATOM 670 C CA . ASP A 1 83 ? -3.647 -3.288 14.601 1.00 92.44 83 ASP A CA 1
ATOM 671 C C . ASP A 1 83 ? -2.974 -4.671 14.544 1.00 92.44 83 ASP A C 1
ATOM 673 O O . ASP A 1 83 ? -2.350 -5.086 15.518 1.00 92.44 83 ASP A O 1
ATOM 677 N N . LYS A 1 84 ? -3.050 -5.359 13.394 1.00 95.12 84 LYS A N 1
ATOM 678 C CA . LYS A 1 84 ? -2.357 -6.637 13.142 1.00 95.12 84 LYS A CA 1
ATOM 679 C C . LYS A 1 84 ? -1.018 -6.481 12.405 1.00 95.12 84 LYS A C 1
ATOM 681 O O . LYS A 1 84 ? -0.225 -7.414 12.396 1.00 95.12 84 LYS A O 1
ATOM 686 N N . ARG A 1 85 ? -0.756 -5.308 11.807 1.00 96.81 85 ARG A N 1
ATOM 687 C CA . ARG A 1 85 ? 0.381 -5.040 10.903 1.00 96.81 85 ARG A CA 1
ATOM 688 C C . ARG A 1 85 ? 0.420 -6.032 9.726 1.00 96.81 85 ARG A C 1
ATOM 690 O O . ARG A 1 85 ? 1.442 -6.642 9.418 1.00 96.81 85 ARG A O 1
ATOM 697 N N . GLU A 1 86 ? -0.731 -6.143 9.063 1.00 97.69 86 GLU A N 1
ATOM 698 C CA . GLU A 1 86 ? -0.956 -6.959 7.862 1.00 97.69 86 GLU A CA 1
ATOM 699 C C . GLU A 1 86 ? -1.336 -6.072 6.664 1.00 97.69 86 GLU A C 1
ATOM 701 O O . GLU A 1 86 ? -1.901 -4.980 6.827 1.00 97.69 86 GLU A O 1
ATOM 706 N N . ILE A 1 87 ? -1.068 -6.569 5.459 1.00 97.44 87 ILE A N 1
ATOM 707 C CA . ILE A 1 87 ? -1.403 -5.940 4.179 1.00 97.44 87 ILE A CA 1
ATOM 708 C C . ILE A 1 87 ? -1.943 -6.996 3.201 1.00 97.44 87 ILE A C 1
ATOM 710 O O . ILE A 1 87 ? -1.510 -8.143 3.225 1.00 97.44 87 ILE A O 1
ATOM 714 N N . LEU A 1 88 ? -2.898 -6.622 2.352 1.00 95.50 88 LEU A N 1
ATOM 715 C CA . LEU A 1 88 ? -3.520 -7.491 1.348 1.00 95.50 88 LEU A CA 1
ATOM 716 C C . LEU A 1 88 ? -3.591 -6.748 0.010 1.00 95.50 88 LEU A C 1
ATOM 718 O O . LEU A 1 88 ? -3.996 -5.586 -0.020 1.00 95.50 88 LEU A O 1
ATOM 722 N N . VAL A 1 89 ? -3.231 -7.412 -1.095 1.00 95.38 89 VAL A N 1
ATOM 723 C CA . VAL A 1 89 ? -3.468 -6.913 -2.465 1.00 95.38 89 VAL A CA 1
ATOM 724 C C . VAL A 1 89 ? -4.841 -7.398 -2.924 1.00 95.38 89 VAL A C 1
ATOM 726 O O . VAL A 1 89 ? -5.031 -8.596 -3.147 1.00 95.38 89 VAL A O 1
ATOM 729 N N . LEU A 1 90 ? -5.798 -6.483 -3.075 1.00 93.69 90 LEU A N 1
ATOM 730 C CA . LEU A 1 90 ? -7.137 -6.819 -3.558 1.00 93.69 90 LEU A CA 1
ATOM 731 C C . LEU A 1 90 ? -7.160 -6.846 -5.088 1.00 93.69 90 LEU A C 1
ATOM 733 O O . LEU A 1 90 ? -7.521 -7.856 -5.682 1.00 93.69 90 LEU A O 1
ATOM 737 N N . ASP A 1 91 ? -6.685 -5.777 -5.723 1.00 94.81 91 ASP A N 1
ATOM 738 C CA . ASP A 1 91 ? -6.656 -5.641 -7.179 1.00 94.81 91 ASP A CA 1
ATOM 739 C C . ASP A 1 91 ? -5.245 -5.311 -7.667 1.00 94.81 91 ASP A C 1
ATOM 741 O O . ASP A 1 91 ? -4.482 -4.609 -6.999 1.00 94.81 91 ASP A O 1
ATOM 745 N N . ARG A 1 92 ? -4.905 -5.772 -8.872 1.00 96.00 92 ARG A N 1
ATOM 746 C CA . ARG A 1 92 ? -3.685 -5.387 -9.585 1.00 96.00 92 ARG A CA 1
ATOM 747 C C . ARG A 1 92 ? -3.973 -5.199 -11.066 1.00 96.00 92 ARG A C 1
ATOM 749 O O . ARG A 1 92 ? -4.494 -6.099 -11.721 1.00 96.00 92 ARG A O 1
ATOM 756 N N . ILE A 1 93 ? -3.564 -4.060 -11.608 1.00 97.56 93 ILE A N 1
ATOM 757 C CA . ILE A 1 93 ? -3.639 -3.745 -13.035 1.00 97.56 93 ILE A CA 1
ATOM 758 C C . ILE A 1 93 ? -2.229 -3.408 -13.516 1.00 97.56 93 ILE A C 1
ATOM 760 O O . ILE A 1 93 ? -1.617 -2.460 -13.025 1.00 97.56 93 ILE A O 1
ATOM 764 N N . GLY A 1 94 ? -1.699 -4.198 -14.447 1.00 97.25 94 GLY A N 1
ATOM 765 C CA . GLY A 1 94 ? -0.410 -3.947 -15.086 1.00 97.25 94 GLY A CA 1
ATOM 766 C C . GLY A 1 94 ? -0.572 -3.124 -16.358 1.00 97.25 94 GLY A C 1
ATOM 767 O O . GLY A 1 94 ? -1.470 -3.392 -17.156 1.00 97.25 94 GLY A O 1
ATOM 768 N N . TYR A 1 95 ? 0.326 -2.172 -16.579 1.00 97.81 95 TYR A N 1
ATOM 769 C CA . TYR A 1 95 ? 0.357 -1.282 -17.736 1.00 97.81 95 TYR A CA 1
ATOM 770 C C . TYR A 1 95 ? 1.747 -1.276 -18.371 1.00 97.81 95 TYR A C 1
ATOM 772 O O . TYR A 1 95 ? 2.750 -1.316 -17.672 1.00 97.81 95 TYR A O 1
ATOM 780 N N . THR A 1 96 ? 1.812 -1.161 -19.694 1.00 96.50 96 THR A N 1
ATOM 781 C CA . THR A 1 96 ? 3.030 -0.727 -20.406 1.00 96.50 96 THR A CA 1
ATOM 782 C C . THR A 1 96 ? 3.311 0.758 -20.155 1.00 96.50 96 THR A C 1
ATOM 784 O O . THR A 1 96 ? 2.385 1.511 -19.840 1.00 96.50 96 THR A O 1
ATOM 787 N N . GLY A 1 97 ? 4.527 1.230 -20.456 1.00 91.88 97 GLY A N 1
ATOM 788 C CA . GLY A 1 97 ? 4.831 2.671 -20.472 1.00 91.88 97 GLY A CA 1
ATOM 789 C C . GLY A 1 97 ? 3.944 3.501 -21.415 1.00 91.88 97 GLY A C 1
ATOM 790 O O . GLY A 1 97 ? 3.743 4.690 -21.192 1.00 91.88 97 GLY A O 1
ATOM 7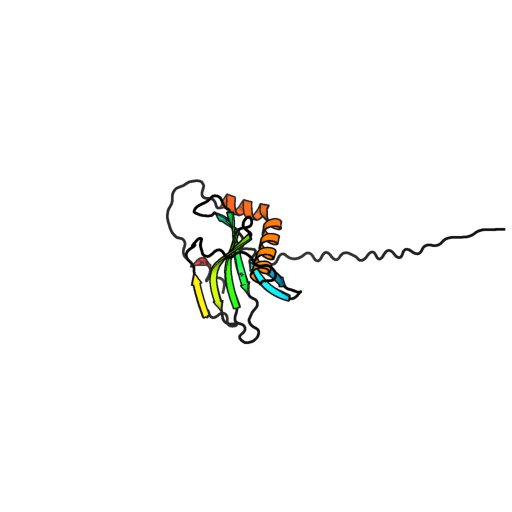91 N N . SER A 1 98 ? 3.331 2.868 -22.426 1.00 93.44 98 SER A N 1
ATOM 792 C CA . SER A 1 98 ? 2.341 3.495 -23.322 1.00 93.44 98 SER A CA 1
ATOM 793 C C . SER A 1 98 ? 0.914 3.586 -22.752 1.00 93.44 98 SER A C 1
ATOM 795 O O . SER A 1 98 ? 0.008 4.036 -23.447 1.00 93.44 98 SER A O 1
ATOM 797 N N . GLY A 1 99 ? 0.673 3.108 -21.526 1.00 91.62 99 GLY A N 1
ATOM 798 C CA . GLY A 1 99 ? -0.657 3.075 -20.904 1.00 91.62 99 GLY A CA 1
ATOM 799 C C . GLY A 1 99 ? -1.568 1.933 -21.379 1.00 91.62 99 GLY A C 1
ATOM 800 O O . GLY A 1 99 ? -2.688 1.800 -20.892 1.00 91.62 99 GLY A O 1
ATOM 801 N N . ARG A 1 100 ? -1.111 1.055 -22.284 1.00 96.38 100 ARG A N 1
ATOM 802 C CA . ARG A 1 100 ? -1.845 -0.178 -22.625 1.00 96.38 100 ARG A CA 1
ATOM 803 C C . ARG A 1 100 ? -1.822 -1.155 -21.450 1.00 96.38 100 ARG A C 1
ATOM 805 O O . ARG A 1 100 ? -0.739 -1.431 -20.933 1.00 96.38 100 ARG A O 1
ATOM 812 N N . ILE A 1 101 ? -2.981 -1.711 -21.098 1.00 96.38 101 ILE A N 1
ATOM 813 C CA . ILE A 1 101 ? -3.120 -2.766 -20.083 1.00 96.38 101 ILE A CA 1
ATOM 814 C C . ILE A 1 101 ? -2.392 -4.036 -20.554 1.00 96.38 101 ILE A C 1
ATOM 816 O O . ILE A 1 101 ? -2.584 -4.487 -21.685 1.00 96.38 101 ILE A O 1
ATOM 820 N N . LEU A 1 102 ? -1.566 -4.600 -19.674 1.00 95.25 102 LEU A N 1
ATOM 821 C CA . LEU A 1 102 ? -0.886 -5.889 -19.829 1.00 95.25 102 LEU A CA 1
ATOM 822 C C . LEU A 1 102 ? -1.705 -7.028 -19.217 1.00 95.25 102 LEU A C 1
ATOM 824 O O . LEU A 1 102 ? -1.855 -8.084 -19.824 1.00 95.25 102 LEU A O 1
ATOM 828 N N . TYR A 1 103 ? -2.229 -6.808 -18.011 1.00 93.69 103 TYR A N 1
ATOM 829 C CA . TYR A 1 103 ? -3.037 -7.769 -17.268 1.00 93.69 103 TYR A CA 1
ATOM 830 C C . TYR A 1 103 ? -3.895 -7.050 -16.224 1.00 93.69 103 TYR A C 1
ATOM 832 O O . TYR A 1 103 ? -3.583 -5.933 -15.806 1.00 93.69 103 TYR A O 1
ATOM 840 N N . GLN A 1 104 ? -4.958 -7.713 -15.777 1.00 95.31 104 GLN A N 1
ATOM 841 C CA . GLN A 1 104 ? -5.805 -7.261 -14.680 1.00 95.31 104 GLN A CA 1
ATOM 842 C C . GLN A 1 104 ? -6.214 -8.467 -13.834 1.00 95.31 104 GLN A C 1
ATOM 844 O O . GLN A 1 104 ? -6.753 -9.440 -14.358 1.00 95.31 104 GLN A O 1
ATOM 849 N N . THR A 1 105 ? -5.979 -8.375 -12.529 1.00 92.50 105 THR A N 1
ATOM 850 C CA . THR A 1 105 ? -6.378 -9.359 -11.523 1.00 92.50 105 THR A CA 1
ATOM 851 C C . THR A 1 105 ? -7.205 -8.645 -10.465 1.00 92.50 105 THR A C 1
ATOM 853 O O . THR A 1 105 ? -6.780 -7.611 -9.956 1.00 92.50 105 THR A O 1
ATOM 856 N N . ALA A 1 106 ? -8.365 -9.202 -10.130 1.00 89.62 106 ALA A N 1
ATOM 857 C CA . ALA A 1 106 ? -9.202 -8.762 -9.022 1.00 89.62 106 ALA A CA 1
ATOM 858 C C . ALA A 1 106 ? -9.459 -9.975 -8.126 1.00 89.62 106 ALA A C 1
ATOM 860 O O . ALA A 1 106 ? -10.029 -10.972 -8.579 1.00 89.62 106 ALA A O 1
ATOM 861 N N . ASN A 1 107 ? -8.996 -9.916 -6.882 1.00 81.12 107 ASN A N 1
ATOM 862 C CA . ASN A 1 107 ? -9.223 -10.958 -5.895 1.00 81.12 107 ASN A CA 1
ATOM 863 C C . ASN A 1 107 ? -10.581 -10.725 -5.230 1.00 81.12 107 ASN A C 1
ATOM 865 O O . ASN A 1 107 ? -10.905 -9.616 -4.806 1.00 81.12 107 ASN A O 1
ATOM 869 N N . VAL A 1 108 ? -11.367 -11.790 -5.067 1.00 83.38 108 VAL A N 1
ATOM 870 C CA . VAL A 1 108 ? -12.444 -11.766 -4.071 1.00 83.38 108 VAL A CA 1
ATOM 871 C C . VAL A 1 108 ? -11.781 -11.678 -2.696 1.00 83.38 108 VAL A C 1
ATOM 873 O O . VAL A 1 108 ? -10.780 -12.354 -2.458 1.00 83.38 108 VAL A O 1
ATOM 876 N N . TYR A 1 109 ? -12.317 -10.847 -1.799 1.00 82.88 109 TYR A N 1
ATOM 877 C CA . TYR A 1 109 ? -11.807 -10.766 -0.432 1.00 82.88 109 TYR A CA 1
ATOM 878 C C . TYR A 1 109 ? -11.841 -12.147 0.236 1.00 82.88 109 TYR A C 1
ATOM 880 O O . TYR A 1 109 ? -12.907 -12.742 0.395 1.00 82.88 109 TYR A O 1
ATOM 888 N N . GLU A 1 110 ? -10.674 -12.612 0.671 1.00 85.62 110 GLU A N 1
ATOM 889 C CA . GLU A 1 110 ? -10.483 -13.893 1.339 1.00 85.62 110 GLU A CA 1
ATOM 890 C C . GLU A 1 110 ? -9.521 -13.680 2.526 1.00 85.62 110 GLU A C 1
ATOM 892 O O . GLU A 1 110 ? -8.399 -13.206 2.321 1.00 85.62 110 GLU A O 1
ATOM 897 N N . PRO A 1 111 ? -9.912 -14.000 3.778 1.00 85.50 111 PRO A N 1
ATOM 898 C CA . PRO A 1 111 ? -9.073 -13.783 4.960 1.00 85.50 111 PRO A CA 1
ATOM 899 C C . PRO A 1 111 ? -7.690 -14.454 4.952 1.00 85.50 111 PRO A C 1
ATOM 901 O O . PRO A 1 111 ? -6.850 -14.062 5.758 1.00 85.50 111 PRO A O 1
ATOM 9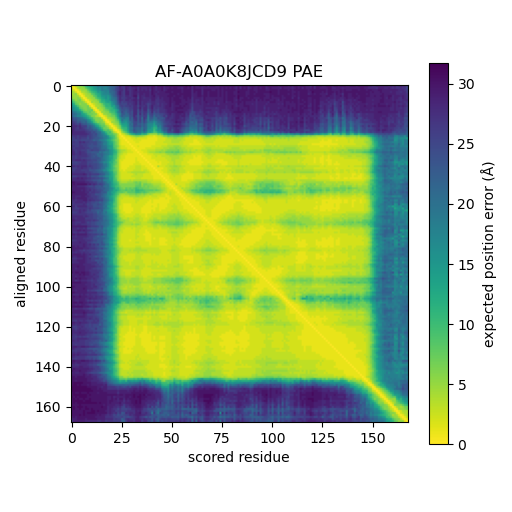04 N N . SER A 1 112 ? -7.440 -15.435 4.079 1.00 88.88 112 SER A N 1
ATOM 905 C CA . SER A 1 112 ? -6.120 -16.071 3.925 1.00 88.88 112 SER A CA 1
ATOM 906 C C . SER A 1 112 ? -5.130 -15.298 3.038 1.00 88.88 112 SER A C 1
ATOM 908 O O . SER A 1 112 ? -3.964 -15.672 2.990 1.00 88.88 112 SER A O 1
ATOM 910 N N . LEU A 1 113 ? -5.558 -14.212 2.377 1.00 90.44 113 LEU A N 1
ATOM 911 C CA . LEU A 1 113 ? -4.712 -13.356 1.525 1.00 90.44 113 LEU A CA 1
ATOM 912 C C . LEU A 1 113 ? -4.056 -12.181 2.280 1.00 90.44 113 LEU A C 1
ATOM 914 O O . LEU A 1 113 ? -3.544 -11.251 1.658 1.00 90.44 113 LEU A O 1
ATOM 918 N N . TRP A 1 114 ? -4.126 -12.173 3.613 1.00 94.88 114 TRP A N 1
ATOM 919 C CA . TRP A 1 114 ? -3.456 -11.172 4.442 1.00 94.88 114 TRP A CA 1
ATOM 920 C C . TRP A 1 114 ? -2.015 -11.591 4.715 1.00 94.88 114 TRP A C 1
ATOM 922 O O . TRP A 1 114 ? -1.772 -12.552 5.444 1.00 94.88 114 TRP A O 1
ATOM 932 N N . ASP A 1 115 ? -1.070 -10.826 4.177 1.00 96.19 115 ASP A N 1
ATOM 933 C CA . ASP A 1 115 ? 0.353 -11.022 4.419 1.00 96.19 115 ASP A CA 1
ATOM 934 C C . ASP A 1 115 ? 0.811 -10.199 5.636 1.00 96.19 115 ASP A C 1
ATOM 936 O O . ASP A 1 115 ? 0.465 -9.015 5.758 1.00 96.19 115 ASP A O 1
ATOM 940 N N . PRO A 1 116 ? 1.632 -10.766 6.540 1.00 97.56 116 PRO A N 1
ATOM 941 C CA . PRO A 1 116 ? 2.305 -9.980 7.563 1.00 97.56 116 PRO A CA 1
ATOM 942 C C . PRO A 1 116 ? 3.301 -9.024 6.898 1.00 97.56 116 PRO A C 1
ATOM 944 O O . PRO A 1 116 ? 4.073 -9.412 6.021 1.00 97.56 116 PRO A O 1
ATOM 947 N N . VAL A 1 117 ? 3.339 -7.766 7.338 1.00 97.50 117 VAL A N 1
ATOM 948 C CA . VAL A 1 117 ? 4.334 -6.812 6.829 1.00 97.50 117 VAL A CA 1
ATOM 949 C C . VAL A 1 117 ? 5.718 -7.234 7.332 1.00 97.50 117 VAL A C 1
ATOM 951 O O . VAL A 1 117 ? 5.970 -7.247 8.538 1.00 97.50 117 VAL A O 1
ATOM 954 N N . ILE A 1 118 ? 6.640 -7.576 6.437 1.00 97.50 118 ILE A N 1
ATOM 955 C CA . ILE A 1 118 ? 8.004 -7.974 6.811 1.00 97.50 118 ILE A CA 1
ATOM 956 C C . ILE A 1 118 ? 8.923 -6.741 6.785 1.00 97.50 118 ILE A C 1
ATOM 958 O O . ILE A 1 118 ? 8.837 -5.975 5.820 1.00 97.50 118 ILE A O 1
ATOM 962 N N . PRO A 1 119 ? 9.766 -6.512 7.814 1.00 95.94 119 PRO A N 1
ATOM 963 C CA . PRO A 1 119 ? 10.721 -5.406 7.813 1.00 95.94 119 PRO A CA 1
ATOM 964 C C . PRO A 1 119 ? 11.653 -5.402 6.598 1.00 95.94 119 PRO A C 1
ATOM 966 O O . PRO A 1 119 ? 11.952 -6.467 6.062 1.00 95.94 119 PRO A O 1
ATOM 969 N N . GLU A 1 120 ? 12.109 -4.218 6.186 1.00 94.50 120 GLU A N 1
ATOM 970 C CA . GLU A 1 120 ? 13.052 -4.029 5.062 1.00 94.50 120 GLU A CA 1
ATOM 971 C C . GLU A 1 120 ? 12.514 -4.554 3.709 1.00 94.50 120 GLU A C 1
ATOM 973 O O . GLU A 1 120 ? 13.266 -4.878 2.792 1.00 94.50 120 GLU A O 1
ATOM 978 N N . THR A 1 121 ? 11.184 -4.618 3.551 1.00 96.81 121 THR A N 1
ATOM 979 C CA . THR A 1 121 ? 10.526 -4.986 2.285 1.00 96.81 121 THR A CA 1
ATOM 980 C C . THR A 1 121 ? 9.727 -3.833 1.692 1.00 96.81 121 THR A C 1
ATOM 982 O O . THR A 1 121 ? 9.193 -2.991 2.413 1.00 96.81 121 THR A O 1
ATOM 985 N N . THR A 1 122 ? 9.536 -3.850 0.370 1.00 96.00 122 THR A N 1
ATOM 986 C CA . THR A 1 122 ? 8.649 -2.937 -0.377 1.00 96.00 122 THR A CA 1
ATOM 987 C C . THR A 1 122 ? 7.286 -2.743 0.303 1.00 96.00 122 THR A C 1
ATOM 989 O O . THR A 1 122 ? 6.818 -1.613 0.450 1.00 96.00 122 THR A O 1
ATOM 992 N N . ASN A 1 123 ? 6.683 -3.831 0.798 1.00 96.88 123 ASN A N 1
ATOM 993 C CA . ASN A 1 123 ? 5.402 -3.796 1.502 1.00 96.88 123 ASN A CA 1
ATOM 994 C C . ASN A 1 123 ? 5.470 -3.028 2.837 1.00 96.88 123 ASN A C 1
ATOM 996 O O . ASN A 1 123 ? 4.479 -2.403 3.210 1.00 96.88 123 ASN A O 1
ATOM 1000 N N . GLU A 1 124 ? 6.605 -3.014 3.548 1.00 97.94 124 GLU A N 1
ATOM 1001 C CA . GLU A 1 124 ? 6.779 -2.171 4.740 1.00 97.94 124 GLU A CA 1
ATOM 1002 C C . GLU A 1 124 ? 6.851 -0.687 4.394 1.00 97.94 124 GLU A C 1
ATOM 1004 O O . GLU A 1 124 ? 6.183 0.110 5.060 1.00 97.94 124 GLU A O 1
ATOM 1009 N N . TYR A 1 125 ? 7.605 -0.298 3.364 1.00 98.12 125 TYR A N 1
ATOM 1010 C CA . TYR A 1 125 ? 7.662 1.103 2.935 1.00 98.12 125 TYR A CA 1
ATOM 1011 C C . TYR A 1 125 ? 6.271 1.595 2.513 1.00 98.12 125 TYR A C 1
ATOM 1013 O O . TYR A 1 125 ? 5.845 2.675 2.933 1.00 98.12 125 TYR A O 1
ATOM 1021 N N . TYR A 1 126 ? 5.523 0.769 1.771 1.00 97.94 126 TYR A N 1
ATOM 1022 C CA . TYR A 1 126 ? 4.139 1.046 1.370 1.00 97.94 126 TYR A CA 1
ATOM 1023 C C . TYR A 1 126 ? 3.234 1.202 2.599 1.00 97.94 126 TYR A C 1
ATOM 1025 O O . TYR A 1 126 ? 2.605 2.247 2.786 1.00 97.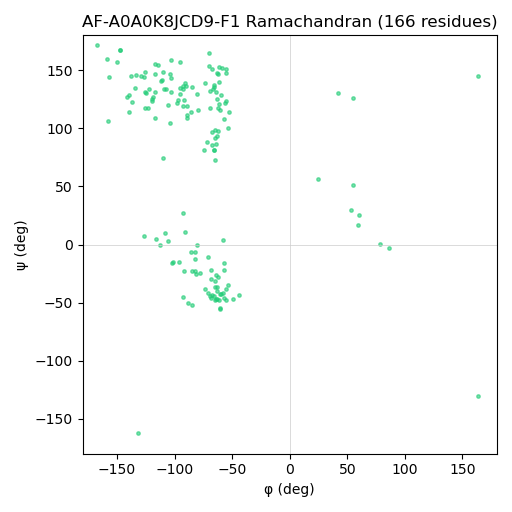94 126 TYR A O 1
ATOM 1033 N N . TYR A 1 127 ? 3.223 0.200 3.483 1.00 98.19 127 TYR A N 1
ATOM 1034 C CA . TYR A 1 127 ? 2.422 0.193 4.705 1.00 98.19 127 TYR A CA 1
ATOM 1035 C C . TYR A 1 127 ? 2.718 1.403 5.601 1.00 98.19 127 TYR A C 1
ATOM 1037 O O . TYR A 1 127 ? 1.805 2.079 6.077 1.00 98.19 127 TYR A O 1
ATOM 1045 N N . THR A 1 128 ? 3.997 1.716 5.805 1.00 97.94 128 THR A N 1
ATOM 1046 C CA . THR A 1 128 ? 4.453 2.785 6.700 1.00 97.94 128 THR A CA 1
ATOM 1047 C C . THR A 1 128 ? 4.136 4.168 6.139 1.00 97.94 128 THR A C 1
ATOM 1049 O O . THR A 1 128 ? 3.670 5.033 6.886 1.00 97.94 128 THR A O 1
ATOM 1052 N N . ALA A 1 129 ? 4.327 4.391 4.835 1.00 98.00 129 ALA A N 1
ATOM 1053 C CA . ALA A 1 129 ? 3.996 5.659 4.189 1.00 98.00 129 ALA A CA 1
ATOM 1054 C C . ALA A 1 129 ? 2.484 5.938 4.226 1.00 98.00 129 ALA A C 1
ATOM 1056 O O . ALA A 1 129 ? 2.072 7.016 4.668 1.00 98.00 129 ALA A O 1
ATOM 1057 N N . VAL A 1 130 ? 1.667 4.945 3.859 1.00 97.88 130 VAL A N 1
ATOM 1058 C CA . VAL A 1 130 ? 0.200 5.033 3.877 1.00 97.88 130 VAL A CA 1
ATOM 1059 C C . VAL A 1 130 ? -0.320 5.226 5.302 1.00 97.88 130 VAL A C 1
ATOM 1061 O O . VAL A 1 130 ? -1.120 6.130 5.544 1.00 97.88 130 VAL A O 1
ATOM 1064 N N . LEU A 1 131 ? 0.160 4.449 6.281 1.00 97.50 131 LEU A N 1
ATOM 1065 C CA . LEU A 1 131 ? -0.274 4.574 7.677 1.00 97.50 131 LEU A CA 1
ATOM 1066 C C . LEU A 1 131 ? 0.120 5.929 8.290 1.00 97.50 131 LEU A C 1
ATOM 1068 O O . LEU A 1 131 ? -0.653 6.504 9.061 1.00 97.50 131 LEU A O 1
ATOM 1072 N N . ARG A 1 132 ? 1.291 6.470 7.931 1.00 97.50 132 ARG A N 1
ATOM 1073 C CA . ARG A 1 132 ? 1.732 7.821 8.316 1.00 97.50 132 ARG A CA 1
ATOM 1074 C C . ARG A 1 132 ? 0.785 8.890 7.768 1.00 97.50 132 ARG A C 1
ATOM 1076 O O . ARG A 1 132 ? 0.348 9.745 8.540 1.00 97.50 132 ARG A O 1
ATOM 1083 N N . TYR A 1 133 ? 0.423 8.818 6.485 1.00 96.94 133 TYR A N 1
ATOM 1084 C CA . TYR A 1 133 ? -0.542 9.741 5.879 1.00 96.94 133 TYR A CA 1
ATOM 1085 C C . TYR A 1 133 ? -1.933 9.603 6.505 1.00 96.94 133 TYR A C 1
ATOM 1087 O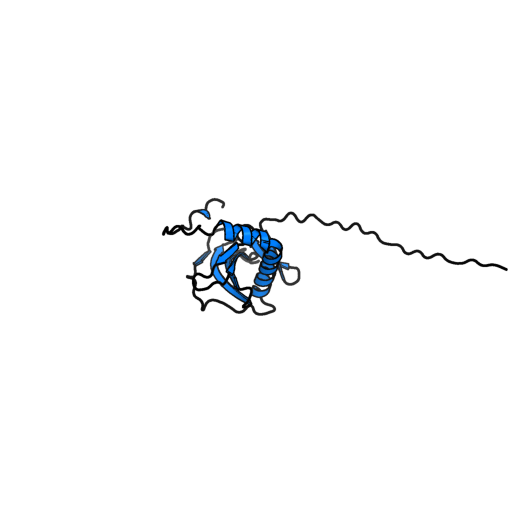 O . TYR A 1 133 ? -2.536 10.608 6.889 1.00 96.94 133 TYR A O 1
ATOM 1095 N N . ALA A 1 134 ? -2.427 8.372 6.667 1.00 96.44 134 ALA A N 1
ATOM 1096 C CA . ALA A 1 134 ? -3.728 8.099 7.269 1.00 96.44 134 ALA A CA 1
ATOM 1097 C C . ALA A 1 134 ? -3.805 8.642 8.702 1.00 96.44 134 ALA A C 1
ATOM 1099 O O . ALA A 1 134 ? -4.776 9.300 9.052 1.00 96.44 134 ALA A O 1
ATOM 1100 N N . LYS A 1 135 ? -2.750 8.468 9.511 1.00 96.25 135 LYS A N 1
ATOM 1101 C CA . LYS A 1 135 ? -2.659 9.040 10.864 1.00 96.25 135 LYS A CA 1
ATOM 1102 C C . LYS A 1 135 ? -2.662 10.573 10.860 1.00 96.25 135 LYS A C 1
ATOM 1104 O O . LYS A 1 135 ? -3.290 11.170 11.729 1.00 96.25 135 LYS A O 1
ATOM 1109 N N . ALA A 1 136 ? -1.977 11.212 9.910 1.00 96.44 136 ALA A N 1
ATOM 1110 C CA . ALA A 1 136 ? -1.973 12.672 9.779 1.00 96.44 136 ALA A CA 1
ATOM 1111 C C . ALA A 1 136 ? -3.340 13.233 9.335 1.00 96.44 136 ALA A C 1
ATOM 1113 O O . ALA A 1 136 ? -3.706 14.344 9.714 1.00 96.44 136 ALA A O 1
ATOM 1114 N N . ASN A 1 137 ? -4.114 12.449 8.577 1.00 96.25 137 ASN A N 1
ATOM 1115 C CA . ASN A 1 137 ? -5.399 12.838 7.992 1.00 96.25 137 ASN A CA 1
ATOM 1116 C C . ASN A 1 137 ? -6.621 12.162 8.650 1.00 96.25 137 ASN A C 1
ATOM 1118 O O . ASN A 1 137 ? -7.736 12.297 8.145 1.00 96.25 137 ASN A O 1
ATOM 1122 N N . ASP A 1 138 ? -6.441 11.476 9.783 1.00 95.06 138 ASP A N 1
ATOM 1123 C CA . ASP A 1 138 ? -7.429 10.587 10.422 1.00 95.06 138 ASP A CA 1
ATOM 1124 C C . ASP A 1 138 ? -8.812 11.240 10.568 1.00 95.06 138 ASP A C 1
ATOM 1126 O O . ASP A 1 138 ? -9.819 10.690 10.129 1.00 95.06 138 ASP A O 1
ATOM 1130 N N . LYS A 1 139 ? -8.865 12.489 11.047 1.00 95.25 139 LYS A N 1
ATOM 1131 C CA . LYS A 1 139 ? -10.115 13.255 11.175 1.00 95.25 139 LYS A CA 1
ATOM 1132 C C . LYS A 1 139 ? -10.862 13.426 9.842 1.00 95.25 139 LYS A C 1
ATOM 1134 O O . LYS A 1 139 ? -12.085 13.312 9.829 1.00 95.25 139 LYS A O 1
ATOM 1139 N N . LYS A 1 140 ? -10.157 13.699 8.736 1.00 94.19 140 LYS A N 1
ATOM 1140 C CA . LYS A 1 140 ? -10.740 13.853 7.385 1.00 94.19 140 LYS A CA 1
ATOM 1141 C C . LYS A 1 140 ? -11.276 12.508 6.887 1.00 94.19 140 LYS A C 1
ATOM 1143 O O . LYS A 1 140 ? -12.407 12.437 6.411 1.00 94.19 140 LYS A O 1
ATOM 1148 N N . LEU A 1 141 ? -10.489 11.445 7.051 1.00 94.00 141 LEU A N 1
ATOM 1149 C CA . LEU A 1 141 ? -10.836 10.093 6.607 1.00 94.00 141 LEU A CA 1
ATOM 1150 C C . LEU A 1 141 ? -12.012 9.509 7.411 1.00 94.00 141 LEU A C 1
ATOM 1152 O O . LEU A 1 141 ? -12.961 8.989 6.825 1.00 94.00 141 LEU A O 1
ATOM 1156 N N . LEU A 1 142 ? -12.028 9.683 8.738 1.00 93.50 142 LEU A N 1
ATOM 1157 C CA . LEU A 1 142 ? -13.161 9.319 9.596 1.00 93.50 142 LEU A CA 1
ATOM 1158 C C . LEU A 1 142 ? -14.424 10.120 9.258 1.00 93.50 142 LEU A C 1
ATOM 1160 O O . LEU A 1 142 ? -15.525 9.579 9.346 1.00 93.50 142 LEU A O 1
ATOM 1164 N N . GLN A 1 143 ? -14.307 11.398 8.888 1.00 93.12 143 GLN A N 1
ATOM 1165 C CA . GLN A 1 143 ? -15.460 12.202 8.470 1.00 93.12 143 GLN A CA 1
ATOM 1166 C C . GLN A 1 143 ? -16.071 11.690 7.161 1.00 93.12 143 GLN A C 1
ATOM 1168 O O . GLN A 1 143 ? -17.291 11.546 7.102 1.00 93.12 143 GLN A O 1
ATOM 1173 N N . ALA A 1 144 ? -15.251 11.361 6.156 1.00 91.44 144 ALA A N 1
ATOM 1174 C CA . ALA A 1 144 ? -15.717 10.742 4.913 1.00 91.44 144 ALA A CA 1
ATOM 1175 C C . ALA A 1 144 ? -16.401 9.389 5.190 1.00 91.44 144 ALA A C 1
ATOM 1177 O O . ALA A 1 144 ? -17.594 9.232 4.941 1.00 91.44 144 ALA A O 1
ATOM 1178 N N . TYR A 1 145 ? -15.702 8.473 5.866 1.00 90.94 145 TYR A N 1
ATOM 1179 C CA . TYR A 1 145 ? -16.222 7.149 6.223 1.00 90.94 145 TYR A CA 1
ATOM 1180 C C . TYR A 1 145 ? -17.539 7.188 7.013 1.00 90.94 145 TYR A C 1
ATOM 1182 O O . TYR A 1 145 ? -18.420 6.358 6.802 1.00 90.94 145 TYR A O 1
ATOM 1190 N N . ASN A 1 146 ? -17.716 8.147 7.927 1.00 89.44 146 ASN A N 1
ATOM 1191 C CA . ASN A 1 146 ? -18.970 8.278 8.673 1.00 89.44 146 ASN A CA 1
ATOM 1192 C C . ASN A 1 146 ? -20.099 8.948 7.875 1.00 89.44 146 ASN A C 1
ATOM 1194 O O . ASN A 1 146 ? -21.262 8.700 8.188 1.00 89.44 146 ASN A O 1
ATOM 1198 N N . LYS A 1 147 ? -19.782 9.766 6.865 1.00 85.56 147 LYS A N 1
ATOM 1199 C CA . LYS A 1 147 ? -20.762 10.369 5.950 1.00 85.56 147 LYS A CA 1
ATOM 1200 C C . LYS A 1 147 ? -21.313 9.341 4.960 1.00 85.56 147 LYS A C 1
ATOM 1202 O O . LYS A 1 147 ? -22.507 9.364 4.672 1.00 85.56 147 LYS A O 1
ATOM 1207 N N . ASP A 1 148 ? -20.455 8.443 4.484 1.00 73.19 148 ASP A N 1
ATOM 1208 C CA . ASP A 1 148 ? -20.794 7.467 3.443 1.00 73.19 148 ASP A CA 1
ATOM 1209 C C . ASP A 1 148 ? -21.433 6.183 4.001 1.00 73.19 148 ASP A C 1
ATOM 1211 O O . ASP A 1 148 ? -21.949 5.360 3.244 1.00 73.19 148 ASP A O 1
ATOM 1215 N N . LYS A 1 149 ? -21.498 6.032 5.334 1.00 64.19 149 LYS A N 1
ATOM 1216 C CA . LYS A 1 149 ? -22.361 5.033 5.979 1.00 64.19 149 LYS A CA 1
ATOM 1217 C C . LYS A 1 149 ? -23.823 5.320 5.620 1.00 64.19 149 LYS A C 1
ATOM 1219 O O . LYS A 1 149 ? -24.356 6.337 6.074 1.00 64.19 149 LYS A O 1
ATOM 1224 N N . PRO A 1 150 ? -24.524 4.428 4.894 1.00 54.84 150 PRO A N 1
ATOM 1225 C CA . PRO A 1 150 ? -25.950 4.605 4.677 1.00 54.84 150 PRO A CA 1
ATOM 1226 C C . PRO A 1 150 ? -26.658 4.621 6.035 1.00 54.84 150 PRO A C 1
ATOM 1228 O O . PRO A 1 150 ? -26.478 3.712 6.849 1.00 54.84 150 PRO A O 1
ATOM 1231 N N . GLN A 1 151 ? -27.481 5.646 6.281 1.00 47.47 151 GLN A N 1
ATOM 1232 C CA . GLN A 1 151 ? -28.375 5.707 7.440 1.00 47.47 151 GLN A CA 1
ATOM 1233 C C . GLN A 1 151 ? -29.439 4.609 7.333 1.00 47.47 151 GLN A C 1
ATOM 1235 O O . GLN A 1 151 ? -30.549 4.857 6.871 1.00 47.47 151 GLN A O 1
ATOM 1240 N N . ASN A 1 152 ? -29.053 3.392 7.718 1.00 38.25 152 ASN A N 1
ATOM 1241 C CA . ASN A 1 152 ? -29.848 2.179 7.897 1.00 38.25 152 ASN A CA 1
ATOM 1242 C C . ASN A 1 152 ? -31.157 2.114 7.075 1.00 38.25 152 ASN A C 1
ATOM 1244 O O . ASN A 1 152 ? -32.250 1.942 7.614 1.00 38.25 152 ASN A O 1
ATOM 1248 N N . LYS A 1 153 ? -31.034 2.254 5.749 1.00 35.25 153 LYS A N 1
ATOM 1249 C CA . LYS A 1 153 ? -32.092 1.973 4.777 1.00 35.25 153 LYS A CA 1
ATOM 1250 C C . LYS A 1 153 ? -31.625 0.835 3.883 1.00 35.25 153 LYS A C 1
ATOM 1252 O O . LYS A 1 153 ? -30.722 1.004 3.071 1.00 35.25 153 LYS A O 1
ATOM 1257 N N . LEU A 1 154 ? -32.260 -0.317 4.076 1.00 42.56 154 LEU A N 1
ATOM 1258 C CA . LEU A 1 154 ? -32.100 -1.540 3.295 1.00 42.56 154 LEU A CA 1
ATOM 1259 C C . LEU A 1 154 ? -32.314 -1.270 1.796 1.00 42.56 154 LEU A C 1
ATOM 1261 O O . LEU A 1 154 ? -33.462 -1.230 1.360 1.00 42.56 154 LEU A O 1
ATOM 1265 N N . ILE A 1 155 ? -31.243 -1.126 1.008 1.00 37.31 155 ILE A N 1
ATOM 1266 C CA . ILE A 1 155 ? -31.301 -1.239 -0.457 1.00 37.31 155 ILE A CA 1
ATOM 1267 C C . ILE A 1 155 ? -30.070 -1.994 -0.977 1.00 37.31 155 ILE A C 1
ATOM 1269 O O . ILE A 1 155 ? -28.939 -1.520 -0.913 1.00 37.31 155 ILE A O 1
ATOM 1273 N N . THR A 1 156 ? -30.338 -3.171 -1.533 1.00 40.53 156 THR A N 1
ATOM 1274 C CA . THR A 1 156 ? -29.474 -3.950 -2.427 1.00 40.53 156 THR A CA 1
ATOM 1275 C C . THR A 1 156 ? -29.168 -3.174 -3.713 1.00 40.53 156 THR A C 1
ATOM 1277 O O . THR A 1 156 ? -30.098 -2.599 -4.273 1.00 40.53 156 THR A O 1
ATOM 1280 N N . THR A 1 157 ? -27.932 -3.231 -4.235 1.00 38.31 157 THR A N 1
ATOM 1281 C CA . THR A 1 157 ? -27.566 -3.474 -5.665 1.00 38.31 157 THR A CA 1
ATOM 1282 C C . THR A 1 157 ? -26.107 -3.067 -5.930 1.00 38.31 157 THR A C 1
ATOM 1284 O O . THR A 1 157 ? -25.597 -2.120 -5.338 1.00 38.31 157 THR A O 1
ATOM 1287 N N . ALA A 1 158 ? -25.434 -3.809 -6.814 1.00 49.56 158 ALA A N 1
ATOM 1288 C CA . ALA A 1 158 ? -24.041 -3.608 -7.213 1.00 49.56 158 ALA A CA 1
ATOM 1289 C C . ALA A 1 158 ? -23.753 -2.223 -7.832 1.00 49.56 158 ALA A C 1
ATOM 1291 O O . ALA A 1 158 ? -24.606 -1.637 -8.502 1.00 49.56 158 ALA A O 1
ATOM 1292 N N . ARG A 1 159 ? -22.507 -1.752 -7.683 1.00 41.91 159 ARG A N 1
ATOM 1293 C CA . ARG A 1 159 ? -21.951 -0.621 -8.441 1.00 41.91 159 ARG A CA 1
ATOM 1294 C C . ARG A 1 159 ? -20.778 -1.093 -9.297 1.00 41.91 159 ARG A C 1
ATOM 1296 O O . ARG A 1 159 ? -19.909 -1.814 -8.821 1.00 41.91 159 ARG A O 1
ATOM 1303 N N . THR A 1 160 ? -20.806 -0.717 -10.569 1.00 45.94 160 THR A N 1
ATOM 1304 C CA . THR A 1 160 ? -19.957 -1.273 -11.630 1.00 45.94 160 THR A CA 1
ATOM 1305 C C . THR A 1 160 ? -18.705 -0.421 -11.867 1.00 45.94 160 THR A C 1
ATOM 1307 O O . THR A 1 160 ? -18.720 0.782 -11.639 1.00 45.94 160 THR A O 1
ATOM 1310 N N . ILE A 1 161 ? -17.663 -1.034 -12.435 1.00 45.97 161 ILE A N 1
ATOM 1311 C CA . ILE A 1 161 ? -16.316 -0.504 -12.766 1.00 45.97 161 ILE A CA 1
ATOM 1312 C C . ILE A 1 161 ? -16.306 0.729 -13.726 1.00 45.97 161 ILE A C 1
ATOM 1314 O O . ILE A 1 161 ? -15.254 1.228 -14.115 1.00 45.97 161 ILE A O 1
ATOM 1318 N N . GLY A 1 162 ? -17.467 1.266 -14.114 1.00 38.88 162 GLY A N 1
ATOM 1319 C CA . GLY A 1 162 ? -17.612 2.256 -15.192 1.00 38.88 162 GLY A CA 1
ATOM 1320 C C . GLY A 1 162 ? -17.022 3.650 -14.936 1.00 38.88 162 GLY A C 1
ATOM 1321 O O . GLY A 1 162 ? -16.724 4.350 -15.902 1.00 38.88 162 GLY A O 1
ATOM 1322 N N . ASP A 1 163 ? -16.823 4.055 -13.679 1.00 44.06 163 ASP A N 1
ATOM 1323 C CA . ASP A 1 163 ? -16.421 5.433 -13.347 1.00 44.06 163 ASP A CA 1
ATOM 1324 C C . ASP A 1 163 ? -14.902 5.693 -13.473 1.00 44.06 163 ASP A C 1
ATOM 1326 O O . ASP A 1 163 ? -14.480 6.847 -13.505 1.00 44.06 163 ASP A O 1
ATOM 1330 N N . PHE A 1 164 ? -14.071 4.650 -13.609 1.00 47.88 164 PHE A N 1
ATOM 1331 C CA . PHE A 1 164 ? -12.606 4.787 -13.712 1.00 47.88 164 PHE A CA 1
ATOM 1332 C C . PHE A 1 164 ? -12.111 5.145 -15.131 1.00 47.88 164 PHE A C 1
ATOM 1334 O O . PHE A 1 164 ? -11.060 5.757 -15.295 1.00 47.88 164 PHE A O 1
ATOM 1341 N N . LEU A 1 165 ? -12.877 4.809 -16.176 1.00 42.34 165 LEU A N 1
ATOM 1342 C CA . LEU A 1 165 ? -12.455 4.893 -17.588 1.00 42.34 165 LEU A CA 1
ATOM 1343 C C . LEU A 1 165 ? -12.810 6.224 -18.288 1.00 42.34 165 LEU A C 1
ATOM 1345 O O . LEU A 1 165 ? -13.028 6.248 -19.497 1.00 42.34 165 LEU A O 1
ATOM 1349 N N . ARG A 1 166 ? -12.923 7.336 -17.548 1.00 41.84 166 ARG A N 1
ATOM 1350 C CA . ARG A 1 166 ? -13.276 8.665 -18.104 1.00 41.84 166 ARG A CA 1
ATOM 1351 C C . ARG A 1 166 ? -12.197 9.747 -17.970 1.00 41.84 166 ARG A C 1
ATOM 1353 O O . ARG A 1 166 ? -12.474 10.897 -18.302 1.00 41.84 166 ARG A O 1
ATOM 1360 N N . VAL A 1 167 ? -11.005 9.409 -17.473 1.00 47.38 167 VAL A N 1
ATOM 1361 C CA . VAL A 1 167 ? -9.937 10.387 -17.153 1.00 47.38 167 VAL A CA 1
ATOM 1362 C C . VAL A 1 167 ? -8.592 10.051 -17.833 1.00 47.38 167 VAL A C 1
ATOM 1364 O O . VAL A 1 167 ? -7.597 10.729 -17.592 1.00 47.38 167 VAL A O 1
ATOM 1367 N N . TYR A 1 168 ? -8.568 9.052 -18.723 1.00 39.88 168 TYR A N 1
ATOM 1368 C CA . TYR A 1 168 ? -7.413 8.661 -19.541 1.00 39.88 168 TYR A CA 1
ATOM 1369 C C . TYR A 1 168 ? -7.845 8.413 -20.989 1.00 39.88 168 TYR A C 1
ATOM 1371 O O . TYR A 1 168 ? -8.932 7.814 -21.158 1.00 39.88 168 TYR A O 1
#

Nearest PDB structures (foldseek):
  6gus-assembly1_A  TM=5.254E-01  e=1.265E-02  Haemophilus influenzae
  6gut-assembly1_A  TM=5.190E-01  e=2.579E-02  Haemophilus influenzae

Radius of gyration: 23.19 Å; Cα contacts (8 Å, |Δi|>4): 222; chains: 1; bounding box: 78×65×60 Å